Protein AF-A0A376UH55-F1 (afdb_monomer_lite)

pLDDT: mean 92.67, std 11.46, range [47.31, 98.44]

Organism: Escherichia coli (NCBI:txid562)

Structure (mmCIF, N/CA/C/O backbone):
data_AF-A0A376UH55-F1
#
_entry.id   AF-A0A376UH55-F1
#
loop_
_atom_site.group_PDB
_atom_site.id
_atom_site.type_symbol
_atom_site.label_atom_id
_atom_site.label_alt_id
_atom_site.label_comp_id
_atom_site.label_asym_id
_atom_site.label_entity_id
_atom_site.label_seq_id
_atom_site.pdbx_PDB_ins_code
_atom_site.Cartn_x
_atom_site.Cartn_y
_atom_site.Cartn_z
_atom_site.occupancy
_atom_site.B_iso_or_equiv
_atom_site.auth_seq_id
_atom_site.auth_comp_id
_atom_site.auth_asym_id
_atom_site.auth_atom_id
_atom_site.pdbx_PDB_model_num
ATOM 1 N N . MET A 1 1 ? -16.464 11.274 16.306 1.00 47.31 1 MET A N 1
ATOM 2 C CA . MET A 1 1 ? -15.281 11.769 15.574 1.00 47.31 1 MET A CA 1
ATOM 3 C C . MET A 1 1 ? -14.548 10.550 15.051 1.00 47.31 1 MET A C 1
ATOM 5 O O . MET A 1 1 ? -14.087 9.761 15.867 1.00 47.31 1 MET A O 1
ATOM 9 N N . GLY A 1 2 ? -14.599 10.324 13.737 1.00 56.81 2 GLY A N 1
ATOM 10 C CA . GLY A 1 2 ? -14.025 9.141 13.091 1.00 56.81 2 GLY A CA 1
ATOM 11 C C . GLY A 1 2 ? -12.510 9.091 13.253 1.00 56.81 2 GLY A C 1
ATOM 12 O O . GLY A 1 2 ? -11.850 10.127 13.363 1.00 56.81 2 GLY A O 1
ATOM 13 N N . ASP A 1 3 ? -11.974 7.878 13.328 1.00 75.00 3 ASP A N 1
ATOM 14 C CA . ASP A 1 3 ? -10.535 7.654 13.304 1.00 75.00 3 ASP A CA 1
ATOM 15 C C . ASP A 1 3 ? -10.019 8.062 11.918 1.00 75.00 3 ASP A C 1
ATOM 17 O O . ASP A 1 3 ? -10.227 7.340 10.944 1.00 75.00 3 ASP A O 1
ATOM 21 N N . ARG A 1 4 ? -9.398 9.246 11.823 1.00 86.19 4 ARG A N 1
ATOM 22 C CA . ARG A 1 4 ? -8.973 9.876 10.557 1.00 86.19 4 ARG A CA 1
ATOM 23 C C . ARG A 1 4 ? -8.154 8.940 9.664 1.00 86.19 4 ARG A C 1
ATOM 25 O O . ARG A 1 4 ? -8.171 9.100 8.449 1.00 86.19 4 ARG A O 1
ATOM 32 N N . TYR A 1 5 ? -7.455 7.966 10.249 1.00 90.88 5 TYR A N 1
ATOM 33 C CA . TYR A 1 5 ? -6.734 6.946 9.494 1.00 90.88 5 TYR A CA 1
ATOM 34 C C . TYR A 1 5 ? -7.666 5.951 8.795 1.00 90.88 5 TYR A C 1
ATOM 36 O O . TYR A 1 5 ? -7.446 5.624 7.630 1.00 90.88 5 TYR A O 1
ATOM 44 N N . ARG A 1 6 ? -8.732 5.495 9.464 1.00 93.31 6 ARG A N 1
ATOM 45 C CA . ARG A 1 6 ? -9.713 4.575 8.868 1.00 93.31 6 ARG A CA 1
ATOM 46 C C . ARG A 1 6 ? -10.424 5.199 7.674 1.00 93.31 6 ARG A C 1
ATOM 48 O O . ARG A 1 6 ? -10.647 4.508 6.686 1.00 93.31 6 ARG A O 1
ATOM 55 N N . ASP A 1 7 ? -10.682 6.503 7.725 1.00 95.56 7 ASP A N 1
ATOM 56 C CA . ASP A 1 7 ? -11.282 7.247 6.612 1.00 95.56 7 ASP A CA 1
ATOM 57 C C . ASP A 1 7 ? -10.382 7.260 5.358 1.00 95.56 7 ASP A C 1
ATOM 59 O O . ASP A 1 7 ? -10.868 7.432 4.242 1.00 95.56 7 ASP A O 1
ATOM 63 N N . GLN A 1 8 ? -9.069 7.048 5.518 1.00 95.75 8 GLN A N 1
ATOM 64 C CA . GLN A 1 8 ? -8.102 6.993 4.416 1.00 95.75 8 GLN A CA 1
ATOM 65 C C . GLN A 1 8 ? -7.836 5.573 3.894 1.00 95.75 8 GLN A C 1
ATOM 67 O O . GLN A 1 8 ? -7.165 5.433 2.871 1.00 95.75 8 GLN A O 1
ATOM 72 N N . LEU A 1 9 ? -8.370 4.518 4.526 1.00 96.25 9 LEU A N 1
ATOM 73 C CA . LEU A 1 9 ? -8.161 3.131 4.079 1.00 96.25 9 LEU A CA 1
ATOM 74 C C . LEU A 1 9 ? -8.515 2.891 2.602 1.00 96.25 9 LEU A C 1
ATOM 76 O O . LEU A 1 9 ? -7.729 2.213 1.931 1.00 96.25 9 LEU A O 1
ATOM 80 N N . PRO A 1 10 ? -9.625 3.433 2.053 1.00 97.31 10 PRO A N 1
ATOM 81 C CA . PRO A 1 10 ? -9.942 3.247 0.639 1.00 97.31 10 PRO A CA 1
ATOM 82 C C . PRO A 1 10 ? -8.878 3.844 -0.286 1.00 97.31 10 PRO A C 1
ATOM 84 O O . PRO A 1 10 ? -8.525 3.238 -1.295 1.00 97.31 10 PRO A O 1
ATOM 87 N N . ARG A 1 11 ? -8.331 5.011 0.078 1.00 97.94 11 ARG A N 1
ATOM 88 C CA . ARG A 1 11 ? -7.272 5.676 -0.686 1.00 97.94 11 ARG A CA 1
ATOM 89 C C . ARG A 1 11 ? -5.969 4.885 -0.618 1.00 97.94 11 ARG A C 1
ATOM 91 O O . ARG A 1 11 ? -5.426 4.540 -1.658 1.00 97.94 11 ARG A O 1
ATOM 98 N N . LEU A 1 12 ? -5.525 4.538 0.591 1.00 97.94 12 LEU A N 1
ATOM 99 C CA . LEU A 1 12 ? -4.296 3.771 0.797 1.00 97.94 12 LEU A CA 1
ATOM 100 C C . LEU A 1 12 ? -4.339 2.423 0.064 1.00 97.94 12 LEU A C 1
ATOM 102 O O . LEU A 1 12 ? -3.367 2.034 -0.571 1.00 97.94 12 LEU A O 1
ATOM 106 N N . THR A 1 13 ? -5.477 1.728 0.114 1.00 98.19 13 THR A N 1
ATOM 107 C CA . THR A 1 13 ? -5.650 0.445 -0.582 1.00 98.19 13 THR A CA 1
ATOM 108 C C . THR A 1 13 ? -5.543 0.615 -2.094 1.00 98.19 13 THR A C 1
ATOM 110 O O . THR A 1 13 ? -4.768 -0.095 -2.727 1.00 98.19 13 THR A O 1
ATOM 113 N N . ARG A 1 14 ? -6.246 1.605 -2.661 1.00 98.38 14 ARG A N 1
ATOM 114 C CA . ARG A 1 14 ? -6.172 1.910 -4.095 1.00 98.38 14 ARG A CA 1
ATOM 115 C C . ARG A 1 14 ? -4.743 2.219 -4.542 1.00 98.38 14 ARG A C 1
ATOM 117 O O . ARG A 1 14 ? -4.338 1.765 -5.611 1.00 98.38 14 ARG A O 1
ATOM 124 N N . ASP A 1 15 ? -4.006 3.002 -3.761 1.00 98.19 15 ASP A N 1
ATOM 125 C CA . ASP A 1 15 ? -2.647 3.413 -4.116 1.00 98.19 15 ASP A CA 1
ATOM 126 C C . ASP A 1 15 ? -1.675 2.217 -4.053 1.00 98.19 15 ASP A C 1
ATOM 128 O O . ASP A 1 15 ? -0.897 2.025 -4.987 1.00 98.19 15 ASP A O 1
ATOM 132 N N . ILE A 1 16 ? -1.787 1.347 -3.038 1.00 98.00 16 ILE A N 1
ATOM 133 C CA . ILE A 1 16 ? -1.017 0.088 -2.948 1.00 98.00 16 ILE A CA 1
ATOM 134 C C . ILE A 1 16 ? -1.289 -0.811 -4.161 1.00 98.00 16 ILE A C 1
ATOM 136 O O . ILE A 1 16 ? -0.346 -1.259 -4.813 1.00 98.00 16 ILE A O 1
ATOM 140 N N . ASP A 1 17 ? -2.563 -1.045 -4.489 1.00 97.62 17 ASP A N 1
ATOM 141 C CA . ASP A 1 17 ? -2.949 -1.907 -5.612 1.00 97.62 17 ASP A CA 1
ATOM 142 C C . ASP A 1 17 ? -2.466 -1.327 -6.952 1.00 97.62 17 ASP A C 1
ATOM 144 O O . ASP A 1 17 ? -1.996 -2.054 -7.826 1.00 97.62 17 ASP A O 1
ATOM 148 N N . SER A 1 18 ? -2.517 -0.000 -7.105 1.00 97.69 18 SER A N 1
ATOM 149 C CA . SER A 1 18 ? -2.025 0.680 -8.308 1.00 97.69 18 SER A CA 1
ATOM 150 C C . SER A 1 18 ? -0.510 0.529 -8.463 1.00 97.69 18 SER A C 1
ATOM 152 O O . SER A 1 18 ? -0.035 0.239 -9.559 1.00 97.69 18 SER A O 1
ATOM 154 N N . ILE A 1 19 ? 0.259 0.692 -7.382 1.00 96.25 19 ILE A N 1
ATOM 155 C CA . ILE A 1 19 ? 1.721 0.544 -7.425 1.00 96.25 19 ILE A CA 1
ATOM 156 C C . ILE A 1 19 ? 2.110 -0.912 -7.699 1.00 96.25 19 ILE A C 1
ATOM 158 O O . ILE A 1 19 ? 3.007 -1.136 -8.507 1.00 96.25 19 ILE A O 1
ATOM 162 N N . LEU A 1 20 ? 1.405 -1.895 -7.126 1.00 93.81 20 LEU A N 1
ATOM 163 C CA . LEU A 1 20 ? 1.610 -3.317 -7.437 1.00 93.81 20 LEU A CA 1
ATOM 164 C C . LEU A 1 20 ? 1.509 -3.602 -8.944 1.00 93.81 20 LEU A C 1
ATOM 166 O O . LEU A 1 20 ? 2.333 -4.333 -9.489 1.00 93.81 20 LEU A O 1
ATOM 170 N N . LEU A 1 21 ? 0.538 -2.994 -9.632 1.00 95.38 21 LEU A N 1
ATOM 171 C CA . LEU A 1 21 ? 0.371 -3.145 -11.082 1.00 95.38 21 LEU A CA 1
ATOM 172 C C . LEU A 1 21 ? 1.460 -2.427 -11.898 1.00 95.38 21 LEU A C 1
ATOM 174 O O . LEU A 1 21 ? 1.774 -2.853 -13.008 1.00 95.38 21 LEU A O 1
ATOM 178 N N . LEU A 1 22 ? 2.030 -1.340 -11.372 1.00 96.06 22 LEU A N 1
ATOM 179 C CA . LEU A 1 22 ? 3.018 -0.506 -12.068 1.00 96.06 22 LEU A CA 1
ATOM 180 C C . LEU A 1 22 ? 4.474 -0.922 -11.800 1.00 96.06 22 LEU A C 1
ATOM 182 O O . LEU A 1 22 ? 5.358 -0.604 -12.594 1.00 96.06 22 LEU A O 1
ATOM 186 N N . ALA A 1 23 ? 4.741 -1.636 -10.707 1.00 94.81 23 ALA A N 1
ATOM 187 C CA . ALA A 1 23 ? 6.093 -1.960 -10.254 1.00 94.81 23 ALA A CA 1
ATOM 188 C C . ALA A 1 23 ? 6.802 -3.054 -11.077 1.00 94.81 23 ALA A C 1
ATOM 190 O O . ALA A 1 23 ? 7.995 -3.272 -10.885 1.00 94.81 23 ALA A O 1
ATOM 191 N N . GLY A 1 24 ? 6.112 -3.721 -12.011 1.00 94.06 24 GLY A N 1
ATOM 192 C CA . GLY A 1 24 ? 6.604 -4.928 -12.695 1.00 94.06 24 GLY A CA 1
ATOM 193 C C . GLY A 1 24 ? 7.872 -4.780 -13.551 1.00 94.06 24 GLY A C 1
ATOM 194 O O . GLY A 1 24 ? 8.421 -5.788 -13.982 1.00 94.06 24 GLY A O 1
ATOM 195 N N . TYR A 1 25 ? 8.346 -3.555 -13.801 1.00 94.38 25 TYR A N 1
ATOM 196 C CA . TYR A 1 25 ? 9.600 -3.284 -14.522 1.00 94.38 25 TYR A CA 1
ATOM 197 C C . TYR A 1 25 ? 10.818 -3.065 -13.608 1.00 94.38 25 TYR A C 1
ATOM 199 O O . TYR A 1 25 ? 11.928 -2.895 -14.113 1.00 94.38 25 TYR A O 1
ATOM 207 N N . TYR A 1 26 ? 10.629 -3.039 -12.288 1.00 95.94 26 TYR A N 1
ATOM 208 C CA . TYR A 1 26 ? 11.691 -2.815 -11.30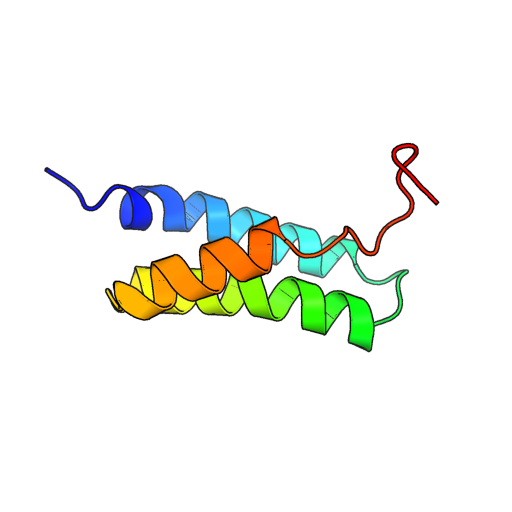4 1.00 95.94 26 TYR A CA 1
ATOM 209 C C . TYR A 1 26 ? 12.084 -4.119 -10.604 1.00 95.94 26 TYR A C 1
ATOM 211 O O . TYR A 1 26 ? 11.414 -5.139 -10.756 1.00 95.94 26 TYR A O 1
ATOM 219 N N . ASP A 1 27 ? 13.184 -4.093 -9.844 1.00 96.12 27 ASP A N 1
ATOM 220 C CA . ASP A 1 27 ? 13.605 -5.249 -9.050 1.00 96.12 27 AS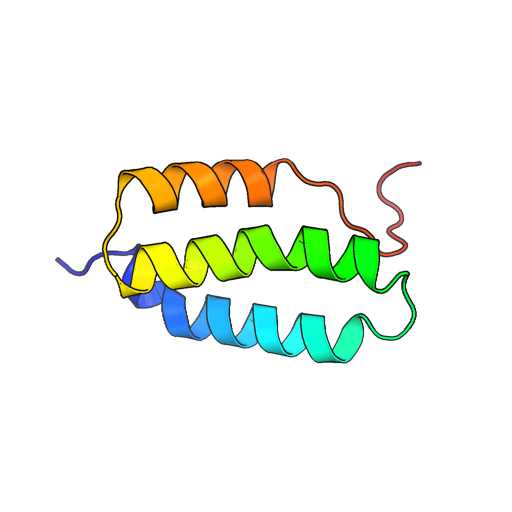P A CA 1
ATOM 221 C C . ASP A 1 27 ? 12.470 -5.655 -8.088 1.00 96.12 27 ASP A C 1
ATOM 223 O O . ASP A 1 27 ? 12.059 -4.839 -7.251 1.00 96.12 27 ASP A O 1
ATOM 227 N N . PRO A 1 28 ? 11.943 -6.890 -8.194 1.00 94.56 28 PRO A N 1
ATOM 228 C CA . PRO A 1 28 ? 10.790 -7.313 -7.414 1.00 94.56 28 PRO A CA 1
ATOM 229 C C . PRO A 1 28 ? 11.080 -7.350 -5.912 1.00 94.56 28 PRO A C 1
ATOM 231 O O . PRO A 1 28 ? 10.168 -7.114 -5.127 1.00 94.56 28 PRO A O 1
ATOM 234 N N . VAL A 1 29 ? 12.325 -7.601 -5.493 1.00 96.75 29 VAL A N 1
ATOM 235 C CA . VAL A 1 29 ? 12.707 -7.615 -4.073 1.00 96.75 29 VAL A CA 1
ATOM 236 C C . VAL A 1 29 ? 12.664 -6.198 -3.508 1.00 96.75 29 VAL A C 1
ATOM 238 O O . VAL A 1 29 ? 12.093 -5.975 -2.443 1.00 96.75 29 VAL A O 1
ATOM 241 N N . VAL A 1 30 ? 13.211 -5.226 -4.242 1.00 96.50 30 VAL A N 1
ATOM 242 C CA . VAL A 1 30 ? 13.236 -3.817 -3.815 1.00 96.50 30 VAL A CA 1
ATOM 243 C C . VAL A 1 30 ? 11.828 -3.220 -3.807 1.00 96.50 30 VAL A C 1
ATOM 245 O O . VAL A 1 30 ? 11.433 -2.574 -2.837 1.00 96.50 30 VAL A O 1
ATOM 248 N N . ALA A 1 31 ? 11.049 -3.462 -4.864 1.00 96.56 31 ALA A N 1
ATOM 249 C CA . ALA A 1 31 ? 9.678 -2.968 -4.956 1.00 96.56 31 ALA A CA 1
ATOM 250 C C . ALA A 1 31 ? 8.777 -3.576 -3.871 1.00 96.56 31 ALA A C 1
ATOM 252 O O . ALA A 1 31 ? 7.969 -2.864 -3.271 1.00 96.56 31 ALA A O 1
ATOM 253 N N . GLN A 1 32 ? 8.934 -4.873 -3.587 1.00 96.38 32 GLN A N 1
ATOM 254 C CA . GLN A 1 32 ? 8.163 -5.545 -2.546 1.00 96.38 32 GLN A CA 1
ATOM 255 C C . GLN A 1 32 ? 8.526 -5.024 -1.152 1.00 96.38 32 GLN A C 1
ATOM 257 O O . GLN A 1 32 ? 7.619 -4.683 -0.400 1.00 96.38 32 GLN A O 1
ATOM 262 N N . ALA A 1 33 ? 9.816 -4.870 -0.835 1.00 96.88 33 ALA A N 1
ATOM 263 C CA . ALA A 1 33 ? 10.253 -4.295 0.440 1.00 96.88 33 ALA A CA 1
ATOM 264 C C . ALA A 1 33 ? 9.705 -2.869 0.649 1.00 96.88 33 ALA A C 1
ATOM 266 O O . ALA A 1 33 ? 9.254 -2.519 1.737 1.00 96.88 33 ALA A O 1
ATOM 267 N N . TRP A 1 34 ? 9.662 -2.057 -0.413 1.00 97.94 34 TRP A N 1
ATOM 268 C CA . TRP A 1 34 ? 9.065 -0.719 -0.359 1.00 97.94 34 TRP A CA 1
ATOM 269 C C . TRP A 1 34 ? 7.544 -0.757 -0.116 1.00 97.94 34 TRP A C 1
ATOM 271 O O . TRP A 1 34 ? 6.990 0.060 0.629 1.00 97.94 34 TRP A O 1
ATOM 281 N N . LEU A 1 35 ? 6.842 -1.710 -0.741 1.00 97.88 35 LEU A N 1
ATOM 282 C CA . LEU A 1 35 ? 5.398 -1.904 -0.577 1.00 97.88 35 LEU A CA 1
ATOM 283 C C . LEU A 1 35 ? 5.021 -2.480 0.792 1.00 97.88 35 LEU A C 1
ATOM 285 O O . LEU A 1 35 ? 3.939 -2.165 1.294 1.00 97.88 35 LEU A O 1
ATOM 289 N N . GLU A 1 36 ? 5.885 -3.289 1.404 1.00 98.06 36 GLU A N 1
ATOM 290 C CA . GLU A 1 36 ? 5.647 -3.908 2.712 1.00 98.06 36 GLU A CA 1
ATOM 291 C C . GLU A 1 36 ? 5.366 -2.869 3.801 1.00 98.06 36 GLU A C 1
ATOM 293 O O . GLU A 1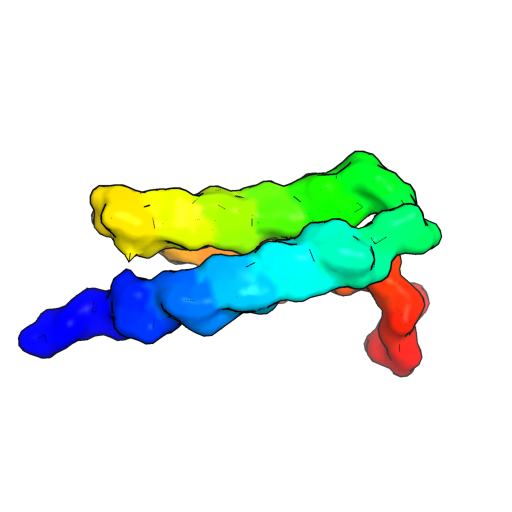 36 ? 4.425 -3.048 4.575 1.00 98.06 36 GLU A O 1
ATOM 298 N N . ASN A 1 37 ? 6.068 -1.732 3.801 1.00 98.31 37 ASN A N 1
ATOM 299 C CA . ASN A 1 37 ? 5.811 -0.647 4.753 1.00 98.31 37 ASN A CA 1
ATOM 300 C C . ASN A 1 37 ? 4.388 -0.070 4.622 1.00 98.31 37 ASN A C 1
ATOM 302 O O . ASN A 1 37 ? 3.690 0.141 5.618 1.00 98.31 37 ASN A O 1
ATOM 306 N N . TRP A 1 38 ? 3.898 0.117 3.393 1.00 98.44 38 TRP A N 1
ATOM 307 C CA . TRP A 1 38 ? 2.530 0.591 3.149 1.00 98.44 38 TRP A CA 1
ATOM 308 C C . TRP A 1 38 ? 1.470 -0.474 3.455 1.00 98.44 38 TRP A C 1
ATOM 310 O O . TRP A 1 38 ? 0.395 -0.155 3.973 1.00 98.44 38 TRP A O 1
ATOM 320 N N . GLN A 1 39 ? 1.757 -1.746 3.171 1.00 98.44 39 GLN A N 1
ATOM 321 C CA . GLN A 1 39 ? 0.872 -2.866 3.501 1.00 98.44 39 GLN A CA 1
ATOM 322 C C . GLN A 1 39 ? 0.764 -3.075 5.019 1.00 98.44 39 GLN A C 1
ATOM 324 O O . GLN A 1 39 ? -0.347 -3.287 5.521 1.00 98.44 39 GLN A O 1
ATOM 329 N N . GLY A 1 40 ? 1.878 -2.937 5.745 1.00 98.25 40 GLY A N 1
ATOM 330 C CA . GLY A 1 40 ? 1.935 -2.917 7.206 1.00 98.25 40 GLY A CA 1
ATOM 331 C C . GLY A 1 40 ? 1.099 -1.779 7.786 1.00 98.25 40 GLY A C 1
ATOM 332 O O . GLY A 1 40 ? 0.225 -2.023 8.621 1.00 98.25 40 GLY A O 1
ATOM 333 N N . LEU A 1 41 ? 1.241 -0.559 7.249 1.00 98.31 41 LEU A N 1
ATOM 334 C CA . LEU A 1 41 ? 0.407 0.584 7.632 1.00 98.31 41 LEU A CA 1
ATOM 335 C C . LEU A 1 41 ? -1.088 0.302 7.411 1.00 98.31 41 LEU A C 1
ATOM 337 O O . LEU A 1 41 ? -1.901 0.520 8.311 1.00 98.31 41 LEU A O 1
ATOM 341 N N . ARG A 1 42 ? -1.470 -0.226 6.239 1.00 98.31 42 ARG A N 1
ATOM 342 C CA . ARG A 1 42 ? -2.866 -0.592 5.934 1.00 98.31 42 ARG A CA 1
ATOM 343 C C . ARG A 1 42 ? -3.413 -1.590 6.955 1.00 98.31 42 ARG A C 1
ATOM 345 O O . ARG A 1 42 ? -4.526 -1.409 7.452 1.00 98.31 42 ARG A O 1
ATOM 352 N N . HIS A 1 43 ? -2.640 -2.627 7.274 1.00 98.31 43 HIS A N 1
ATOM 353 C CA . HIS A 1 43 ? -3.023 -3.637 8.257 1.00 98.31 43 HIS A CA 1
ATOM 354 C C . HIS A 1 43 ? -3.186 -3.035 9.661 1.00 98.31 43 HIS A C 1
ATOM 356 O O . HIS A 1 43 ? -4.200 -3.276 10.324 1.00 98.31 43 HIS A O 1
ATOM 362 N N . ALA A 1 44 ? -2.236 -2.204 10.094 1.00 97.81 44 ALA A N 1
ATOM 363 C CA . ALA A 1 44 ? -2.262 -1.553 11.398 1.00 97.81 44 ALA A CA 1
ATOM 364 C C . ALA A 1 44 ? -3.474 -0.617 11.552 1.00 97.81 44 ALA A C 1
ATOM 366 O O . ALA A 1 44 ? -4.152 -0.648 12.581 1.00 97.81 44 ALA A O 1
ATOM 367 N N . ILE A 1 45 ? -3.822 0.152 10.512 1.00 96.81 45 ILE A N 1
ATOM 368 C CA . ILE A 1 45 ? -5.023 1.005 10.502 1.00 96.81 45 ILE A CA 1
ATOM 369 C C . ILE A 1 45 ? -6.305 0.161 10.573 1.00 96.81 45 ILE A C 1
ATOM 371 O O . ILE A 1 45 ? -7.205 0.462 11.365 1.00 96.81 45 ILE A O 1
ATOM 375 N N . ALA A 1 46 ? -6.397 -0.908 9.774 1.00 96.62 46 ALA A N 1
ATOM 376 C CA . ALA A 1 46 ? -7.570 -1.784 9.747 1.00 96.62 46 ALA A CA 1
ATOM 377 C C . ALA A 1 46 ? -7.828 -2.447 11.112 1.00 96.62 46 ALA A C 1
ATOM 379 O O . ALA A 1 46 ? -8.973 -2.553 11.554 1.00 96.62 46 ALA A O 1
ATOM 380 N N . THR A 1 47 ? -6.758 -2.830 11.809 1.00 96.88 47 THR A N 1
ATOM 381 C CA . THR A 1 47 ? -6.809 -3.505 13.116 1.00 96.88 47 THR A CA 1
ATOM 382 C C . THR A 1 47 ? -6.755 -2.550 14.315 1.00 96.88 47 THR A C 1
ATOM 384 O O . THR A 1 47 ? -6.991 -2.975 15.442 1.00 96.88 47 THR A O 1
ATOM 387 N N . GLY A 1 48 ? -6.521 -1.252 14.098 1.00 95.44 48 GLY A N 1
ATOM 388 C CA . GLY A 1 48 ? -6.477 -0.237 15.158 1.00 95.44 48 GLY A CA 1
ATOM 389 C C . GLY A 1 48 ? -5.200 -0.253 16.012 1.00 95.44 48 GLY A C 1
ATOM 390 O O . GLY A 1 48 ? -5.216 0.233 17.145 1.00 95.44 48 GLY A O 1
ATOM 391 N N . GLN A 1 49 ? -4.095 -0.797 15.495 1.00 95.94 49 GLN A N 1
ATOM 392 C CA . GLN A 1 49 ? -2.812 -0.910 16.197 1.00 95.94 49 GLN A CA 1
ATOM 393 C C . GLN A 1 49 ? -2.057 0.430 16.204 1.00 95.94 49 GLN A C 1
ATOM 395 O O . GLN A 1 49 ? -1.172 0.662 15.391 1.00 95.94 49 GLN A O 1
ATOM 400 N N . ARG A 1 50 ? -2.405 1.343 17.120 1.00 93.88 50 ARG A N 1
ATOM 401 C CA . ARG A 1 50 ? -1.894 2.734 17.119 1.00 93.88 50 ARG A CA 1
ATOM 402 C C . ARG A 1 50 ? -0.367 2.880 17.103 1.00 93.88 50 ARG A C 1
ATOM 404 O O . ARG A 1 50 ? 0.125 3.800 16.461 1.00 93.88 50 ARG A O 1
ATOM 411 N N . ILE A 1 51 ? 0.361 2.009 17.803 1.00 96.31 51 ILE A N 1
ATOM 412 C CA . ILE A 1 51 ? 1.834 2.038 17.831 1.00 96.31 51 ILE A CA 1
ATOM 413 C C . ILE A 1 51 ? 2.386 1.656 16.453 1.00 96.31 51 ILE A C 1
ATOM 415 O O . ILE A 1 51 ? 3.179 2.398 15.881 1.00 96.31 51 ILE A O 1
ATOM 419 N N . GLU A 1 52 ? 1.881 0.562 15.884 1.00 97.38 52 GLU A N 1
ATOM 420 C CA . GLU A 1 52 ? 2.267 0.083 14.553 1.00 97.38 52 GLU A CA 1
ATOM 421 C C . GLU A 1 52 ? 1.905 1.077 13.445 1.00 97.38 52 GLU A C 1
ATOM 423 O O . GLU A 1 52 ? 2.671 1.255 12.504 1.00 97.38 52 GLU A O 1
ATOM 428 N N . ILE A 1 53 ? 0.773 1.785 13.565 1.00 97.38 53 ILE A N 1
ATOM 429 C CA . ILE A 1 53 ? 0.391 2.845 12.616 1.00 97.38 53 ILE A CA 1
ATOM 430 C C . ILE A 1 53 ? 1.494 3.904 12.534 1.00 97.38 53 ILE A C 1
ATOM 432 O O . ILE A 1 53 ? 1.907 4.278 11.440 1.00 97.38 53 ILE A O 1
ATOM 436 N N . GLU A 1 54 ? 1.978 4.392 13.675 1.00 97.06 54 GLU A N 1
ATOM 437 C CA . GLU A 1 54 ? 3.022 5.417 13.693 1.00 97.06 54 GLU A CA 1
ATOM 438 C C . GLU A 1 54 ? 4.379 4.858 13.241 1.00 97.06 54 GLU A C 1
ATOM 440 O O . GLU A 1 54 ? 5.100 5.551 12.523 1.00 97.06 54 GLU A O 1
ATOM 445 N N . HIS A 1 55 ? 4.702 3.607 13.589 1.00 97.69 55 HIS A N 1
ATOM 446 C CA . HIS A 1 55 ? 5.916 2.929 13.128 1.00 97.69 55 HIS A CA 1
ATOM 447 C C . HIS A 1 55 ? 5.952 2.807 11.598 1.00 97.69 55 HIS A C 1
ATOM 449 O O . HIS A 1 55 ? 6.821 3.403 10.961 1.00 97.69 55 HIS A O 1
ATOM 455 N N . PHE A 1 56 ? 4.966 2.137 10.996 1.00 98.25 56 PHE A N 1
ATOM 456 C CA . PHE A 1 56 ? 4.923 1.940 9.546 1.00 98.25 56 PHE A CA 1
ATOM 457 C C . PHE A 1 56 ? 4.780 3.250 8.776 1.00 98.25 56 PHE A C 1
ATOM 459 O O . PHE A 1 56 ? 5.343 3.383 7.694 1.00 98.25 56 PHE A O 1
ATOM 466 N N . ARG A 1 57 ? 4.070 4.249 9.321 1.00 97.75 57 ARG A N 1
ATOM 467 C CA . ARG A 1 57 ? 4.002 5.575 8.691 1.00 97.75 57 ARG A CA 1
ATOM 468 C C . ARG A 1 57 ? 5.384 6.224 8.612 1.00 97.75 57 ARG A C 1
ATOM 470 O O . ARG A 1 57 ? 5.697 6.852 7.604 1.00 97.75 57 ARG A O 1
ATOM 477 N N . ASN A 1 58 ? 6.188 6.118 9.667 1.00 98.00 58 ASN A N 1
ATOM 478 C CA . ASN A 1 58 ? 7.529 6.695 9.675 1.00 98.00 58 ASN A CA 1
ATOM 479 C C . ASN A 1 58 ?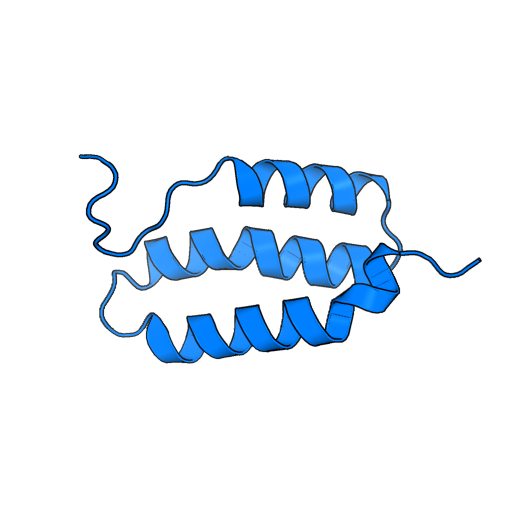 8.458 5.943 8.711 1.00 98.00 58 ASN A C 1
ATOM 481 O O . ASN A 1 58 ? 9.119 6.596 7.908 1.00 98.00 58 ASN A O 1
ATOM 485 N N . GLU A 1 59 ? 8.441 4.606 8.712 1.00 98.19 59 GLU A N 1
ATOM 486 C CA . GLU A 1 59 ? 9.217 3.795 7.757 1.00 98.19 59 GLU A CA 1
ATOM 487 C C . GLU A 1 59 ? 8.839 4.119 6.301 1.00 98.19 59 GLU A C 1
ATOM 489 O O . GLU A 1 59 ? 9.699 4.428 5.477 1.00 98.19 59 GLU A O 1
ATOM 494 N N . ALA A 1 60 ? 7.538 4.165 6.000 1.00 97.50 60 ALA A N 1
ATOM 495 C CA . ALA A 1 60 ? 7.022 4.443 4.662 1.00 97.50 60 ALA A CA 1
ATOM 496 C C . ALA A 1 60 ? 7.349 5.858 4.143 1.00 97.50 60 ALA A C 1
ATOM 498 O O . ALA A 1 60 ? 7.471 6.055 2.934 1.00 97.50 60 ALA A O 1
ATOM 499 N N . ASN A 1 61 ? 7.497 6.841 5.037 1.00 96.50 61 ASN A N 1
ATOM 500 C CA . ASN A 1 61 ? 7.904 8.204 4.681 1.00 96.50 61 ASN A CA 1
ATOM 501 C C . ASN A 1 61 ? 9.425 8.363 4.542 1.00 96.50 61 ASN A C 1
ATOM 503 O O . ASN A 1 61 ? 9.870 9.264 3.834 1.00 96.50 61 ASN A O 1
ATOM 507 N N . ASN A 1 62 ? 10.211 7.539 5.241 1.00 96.81 62 ASN A N 1
ATOM 508 C CA . ASN A 1 62 ? 11.673 7.619 5.241 1.00 96.81 62 ASN A CA 1
ATOM 509 C C . ASN A 1 62 ? 12.321 6.816 4.103 1.00 96.81 62 ASN A C 1
ATOM 511 O O . ASN A 1 62 ? 13.464 7.093 3.748 1.00 96.81 62 ASN A O 1
ATOM 515 N N . GLN A 1 63 ? 11.621 5.829 3.538 1.00 95.44 63 GLN A N 1
ATOM 516 C CA . GLN A 1 63 ? 12.117 5.054 2.400 1.00 95.44 63 GLN A CA 1
ATOM 517 C C . GLN A 1 63 ? 12.169 5.882 1.106 1.00 95.44 63 GLN A C 1
ATOM 519 O O . GLN A 1 63 ? 11.244 6.629 0.776 1.00 95.44 63 GLN A O 1
ATOM 524 N N . GLU A 1 64 ? 13.239 5.711 0.332 1.00 94.38 64 GLU A N 1
ATOM 525 C CA . GLU A 1 64 ? 13.374 6.343 -0.980 1.00 94.38 64 GLU A CA 1
ATOM 526 C C . GLU A 1 64 ? 12.519 5.622 -2.039 1.00 94.38 64 GLU A C 1
ATOM 528 O O . GLU A 1 64 ? 12.274 4.416 -1.933 1.00 94.38 64 GLU A O 1
ATOM 533 N N . PRO A 1 65 ? 12.042 6.328 -3.078 1.00 94.38 65 PRO A N 1
ATOM 534 C CA . PRO A 1 65 ? 11.381 5.686 -4.205 1.00 94.38 65 PRO A CA 1
ATOM 535 C C . PRO A 1 65 ? 12.321 4.723 -4.939 1.00 94.38 65 PRO A C 1
ATOM 537 O O . PRO A 1 65 ? 13.468 5.055 -5.219 1.00 94.38 65 PRO A O 1
ATOM 540 N N . PHE A 1 66 ? 11.812 3.558 -5.339 1.00 94.12 66 PHE A N 1
ATOM 541 C CA . PHE A 1 66 ? 12.581 2.595 -6.140 1.00 94.12 66 PHE A CA 1
ATOM 542 C C . PHE A 1 66 ? 12.544 2.886 -7.650 1.00 94.12 66 PHE A C 1
ATOM 544 O O . PHE A 1 66 ? 13.306 2.299 -8.419 1.00 94.12 66 PHE A O 1
ATOM 551 N N . TRP A 1 67 ? 11.628 3.749 -8.102 1.00 94.50 67 TRP A N 1
ATOM 552 C CA . TRP A 1 67 ? 11.485 4.091 -9.514 1.00 94.50 67 TRP A CA 1
ATOM 553 C C . TRP A 1 67 ? 12.402 5.238 -9.919 1.00 94.50 67 TRP A C 1
ATOM 555 O O . TRP A 1 67 ? 12.807 6.065 -9.108 1.00 94.50 67 TRP A O 1
ATOM 565 N N . LEU A 1 68 ? 12.688 5.335 -11.217 1.00 91.25 68 LEU A N 1
ATOM 566 C CA . LEU A 1 68 ? 13.460 6.449 -11.752 1.00 91.25 68 LEU A CA 1
ATOM 567 C C . LEU A 1 68 ? 12.681 7.758 -11.548 1.00 91.25 68 LEU A C 1
ATOM 569 O O . LEU A 1 68 ? 11.629 7.964 -12.152 1.00 91.25 68 LEU A O 1
ATOM 573 N N . HIS A 1 69 ? 13.209 8.655 -10.720 1.00 83.81 69 HIS A N 1
ATOM 574 C CA . HIS A 1 69 ? 12.658 9.989 -10.519 1.00 83.81 69 HIS A CA 1
ATOM 575 C C . HIS A 1 69 ? 13.760 11.038 -10.687 1.00 83.81 69 HIS A C 1
ATOM 577 O O . HIS A 1 69 ? 14.904 10.832 -10.290 1.00 83.81 69 HIS A O 1
ATOM 583 N N . SER A 1 70 ? 13.432 12.202 -11.254 1.00 74.81 70 SER A N 1
ATOM 584 C CA . SER A 1 70 ? 14.396 13.289 -11.513 1.00 74.81 70 SER A CA 1
ATOM 585 C C . SER A 1 70 ? 14.871 14.015 -10.241 1.00 74.81 70 SER A C 1
ATOM 587 O O . SER A 1 70 ? 15.387 15.126 -10.320 1.00 74.81 70 SER A O 1
ATOM 589 N N . GLY A 1 71 ? 14.625 13.431 -9.063 1.00 63.34 71 GLY A N 1
ATOM 590 C CA . GLY A 1 71 ? 14.677 14.110 -7.771 1.00 63.34 71 GLY A CA 1
ATOM 591 C C . GLY A 1 71 ? 15.935 13.877 -6.943 1.00 63.34 71 GLY A C 1
ATOM 592 O O . GLY A 1 71 ? 16.159 14.699 -6.062 1.00 63.34 71 GLY A O 1
ATOM 593 N N . LYS A 1 72 ? 16.734 12.825 -7.193 1.00 51.66 72 LYS A N 1
ATOM 594 C CA . LYS A 1 72 ? 18.120 12.661 -6.700 1.00 51.66 72 LYS A CA 1
ATOM 595 C C . LYS A 1 72 ? 18.727 11.321 -7.136 1.00 51.66 72 LYS A C 1
ATOM 597 O O . LYS A 1 72 ? 18.003 10.374 -7.417 1.00 51.66 72 LYS A O 1
ATOM 602 N N . ARG A 1 73 ? 20.058 11.312 -7.211 1.00 50.03 73 ARG A N 1
ATOM 603 C CA . ARG A 1 73 ? 20.970 10.187 -7.426 1.00 50.03 73 ARG A CA 1
ATOM 604 C C . ARG A 1 73 ? 22.009 10.238 -6.311 1.00 50.03 73 ARG A C 1
ATOM 606 O O . ARG A 1 73 ? 22.258 11.378 -5.845 1.00 50.03 73 ARG A O 1
#

InterPro domains:
  IPR039013 Inorganic triphosphatase YgiF [PTHR39569] (2-72)

Foldseek 3Di:
DDPVLLVCLVVLVVVLVVLVVVCVVFDPVLSVVLSVLSVQLSVCSVVVVVVSVVVSVVVNVPDDDRDDDPPDD

Radius of gyration: 13.22 Å; chains: 1; bounding box: 36×22×32 Å

Secondary structure (DSSP, 8-state):
---TTGGGHHHHHHHHHHHHHHGGGS-HHHHHHHHHHHHHHHHHHHHT-HHHHHHHHHHHHHSPPSS--TT--

Sequence (73 aa):
MGDRYRDQLPRLTRDIDSILLLAGYYDPVVAQAWLENWQGLRHAIATGQRIEIEHFRNEANNQEPFWLHSGKR

=== Feat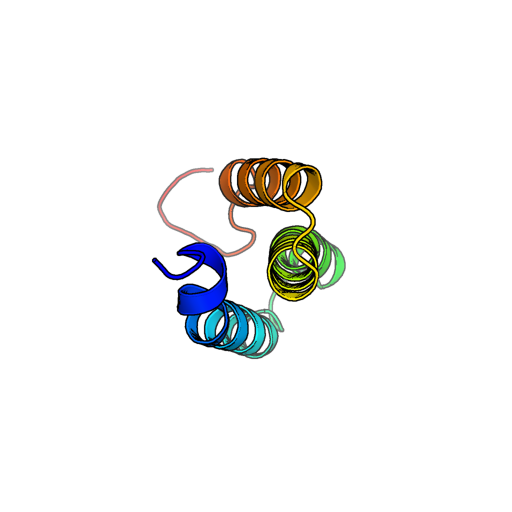ure glossary ===
Key to the feature types in this record:

— What the protein is —

Primary structure: the covalent order of the twenty standard amino acids along the backbone. Two proteins with the same sequence will (almost always) fold to the same structure; two with 30% identity often share a fold but not the details.

Database cross-references. InterPro integrates a dozen domain/family signature databases into unified entries with residue-range hits. GO terms attach function/process/location labels with evidence codes. CATH codes position the fold in a four-level structural taxonomy. Organism is the NCBI-taxonomy species name.

— Where its atoms are —

The mmCIF block holds the 3D Cartesian coordinates of each backbone atom (N, Cα, C, O) in ångströms. mmCIF is the PDB's canonical archive format — a tagged-loop text representation of the atomic model.

Six rendered views show the 3D structure from the faces of a cube — i.e. along ±x, ±y, ±z. Rendering representation is drawn randomly per protein from cartoon (secondary-structure ribbons), sticks (backbone bonds), or molecular surface; coloring is either N→C rainbow (blue at the N-terminus through red at the C-terminus) or one color per chain.

— Local backbone conformation —

DSSP 8-state secondary structure assigns each residue one of H (α-helix), G (3₁₀-helix), I (π-helix), E (extended β-strand), B (isolated β-bridge), T (hydrogen-bonded turn), S (bend), or '-' (coil). The assignment is computed from backbone hydrogen-bond geometry via the Kabsch–Sander algorithm.

P-SEA three-state annotation labels each residue as helix, strand, or coil based purely on the geometry of the Cα trace. It serves as a fallback when the full backbone (and thus DSSP) is unavailable.

The φ/ψ torsion pair specifies the backbone conformation at each residue. φ rotates about the N–Cα bond, ψ about the Cα–C bond. Steric clashes forbid most of the (φ, ψ) plane — the allowed regions (α-helix basin, β-sheet basin, left-handed helix) are the Ramachandran-allowed regions.

— Global shape and packing —

The geometric summary reports three shape descriptors. Rg (radius of gyration) measures how spread out the Cα atoms are about their centre of mass; compact globular proteins have small Rg, elongated or unfolded ones large. Cα contacts (<8 Å, |i−j|>4) count long-range residue pairs in spatial proximity — high for tightly packed folds, near zero for rods or random coil. The bounding-box extents give the protein's footprint along x, y, z in Å.

Accessible surface area quantifies burial. A residue with SASA near zero is packed into the hydrophobic core; one with SASA >100 Å² sits on the surface. Computed here via the Shrake–Rupley numerical algorithm with a 1.4 Å probe.

Plot images: a contact map (which residues are close in 3D, as an N×N binary image), a Ramachandran scatter (backb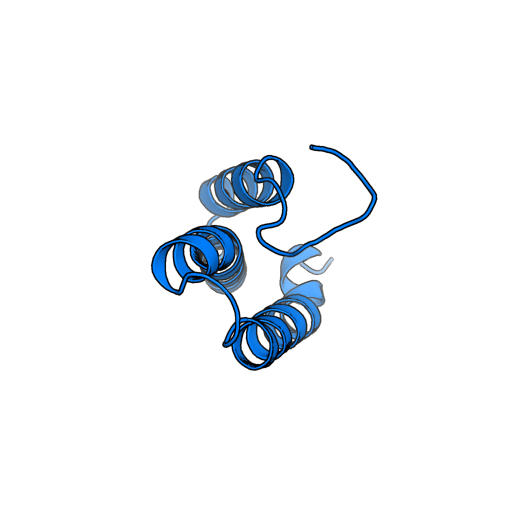one torsion angles, revealing secondary-structure composition at a glance), and — for AlphaFold structures — a PAE heatmap (pairwise prediction confidence).

— Structural neighborhood —

The Foldseek 3Di string encodes local tertiary geometry as a 20-letter alphabet — one character per residue — derived from the relative positions of nearby Cα atoms. Unlike the amino-acid sequence, 3Di is a direct function of the 3D structure, so two proteins with the same fold have similar 3Di strings even at low sequence identity.

Nearest PDB neighbors are the top structural matches found by Foldseek when searching this structure against the entire Protein Data Bank. Each hit reports a TM-score (0 to 1; >0.5 almost always implies the same fold) and an E-value. These are *structural* homologs — they may share no detectable sequence similarity.

— Confidence and disorder —

For AlphaFold models, the B-factor field carries pLDDT — the model's own estimate of local accuracy on a 0–100 scale. Regions with pLDDT<50 should be treated as essentially unmodeled; they often correspond to intrinsically disordered segments.

B-factor (Debye–Waller factor) reflects atomic displacement in the crystal lattice. It is an experimental observable (units Å²), not a prediction; low values mean the atom is pinned down, high values mean it moves or is heterogeneous across the crystal.

Predicted aligned error is AlphaFold's pairwise confidence. Unlike pLDDT (per-residue), PAE is per-residue-pair and captures whether two parts of the structure are correctly placed relative to each other. Units are ångströms of expected positional error.